Protein AF-A0A387B4F9-F1 (afdb_monomer)

pLDDT: mean 75.82, std 13.86, range [33.53, 90.94]

Sequence (94 aa):
MTTTVSALDASMDGAWTVLTQEAAYLLDLDARTGTRITHSAEAGEAEAFTIVRLDRCQIAAPMVLALELQAPVSRRIKLITTDVVSIRPMGVVE

Solvent-accessible surface area (backbone atoms only — not comparable to full-atom values): 5247 Å² total; per-residue (Å²): 132,89,66,70,49,64,61,54,56,73,88,57,78,49,44,33,37,40,32,36,90,61,31,40,35,42,36,29,55,74,79,30,32,32,34,38,36,40,70,53,92,78,68,64,54,67,48,64,35,34,50,74,42,59,77,38,34,44,62,56,85,94,26,42,40,32,33,36,30,34,37,84,88,71,71,47,76,43,79,44,71,47,52,34,75,45,36,32,65,55,73,80,83,124

Radius of gyration: 12.73 Å; Cα contacts (8 Å, |Δi|>4): 226; chains: 1; bounding box: 35×31×31 Å

Mean predicted aligned error: 7.72 Å

Foldseek 3Di:
DWDWDFWDALPDAAWKWWDFPFWIWIAHSPQQKIWTFGPDPPDTDTFIWGFPHQPIDGADPQFF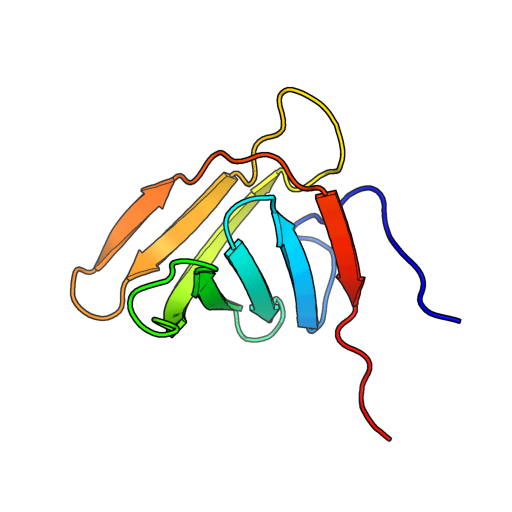RQTQTQGPPPRDTDGGGGHTPTMTGPDPPD

Nearest PDB structures (foldseek):
  7azl-assembly2_B  TM=2.680E-01  e=5.004E-01  Escherichia coli 2-427-07_S4_C3
  6deg-assembly1_B  TM=2.637E-01  e=2.141E+00  Bartonella birtlesii LL-WM9
  2qmi-assembly1_C  TM=3.674E-01  e=7.795E+00  Pyrococcus abyssi
  6deg-assembly1_A  TM=2.646E-01  e=2.957E+00  Bartonella birtlesii LL-WM9
  7rzm-assembly1_A  TM=2.525E-01  e=2.802E+00  Stenotrophomonas maltophilia K279a

Organism: NCBI:txid2419774

Structure (mmCIF, N/CA/C/O backbone):
data_AF-A0A387B4F9-F1
#
_entry.id   AF-A0A387B4F9-F1
#
loop_
_atom_site.group_PDB
_atom_site.id
_atom_site.type_symbol
_atom_site.label_atom_id
_atom_site.label_alt_id
_atom_site.label_comp_id
_atom_site.label_asym_id
_atom_site.label_entity_id
_atom_site.label_seq_id
_atom_site.pdbx_PDB_ins_code
_atom_site.Cartn_x
_atom_site.Cartn_y
_atom_site.Cartn_z
_atom_site.occupancy
_atom_site.B_iso_or_equiv
_atom_site.auth_seq_id
_atom_site.auth_comp_id
_atom_site.auth_asym_id
_atom_site.auth_atom_id
_atom_site.pdbx_PDB_model_num
ATOM 1 N N . MET A 1 1 ? 19.789 1.464 -10.946 1.00 47.12 1 MET A N 1
ATOM 2 C CA . MET A 1 1 ? 18.694 2.010 -11.781 1.00 47.12 1 MET A CA 1
ATOM 3 C C . MET A 1 1 ? 17.397 1.762 -11.033 1.00 47.12 1 MET A C 1
ATOM 5 O O . MET A 1 1 ? 17.132 0.614 -10.716 1.00 47.12 1 MET A O 1
ATOM 9 N N . THR A 1 2 ? 16.640 2.796 -10.665 1.00 54.75 2 THR A N 1
ATOM 10 C CA . THR A 1 2 ? 15.382 2.614 -9.920 1.00 54.75 2 THR A CA 1
ATOM 11 C C . THR A 1 2 ? 14.255 2.361 -10.919 1.00 54.75 2 THR A C 1
ATOM 13 O O . THR A 1 2 ? 13.759 3.296 -11.546 1.00 54.75 2 THR A O 1
ATOM 16 N N . THR A 1 3 ? 13.894 1.097 -11.131 1.00 73.00 3 THR A N 1
ATOM 17 C CA . THR A 1 3 ? 12.834 0.714 -12.075 1.00 73.00 3 THR A CA 1
ATOM 18 C C . THR A 1 3 ? 11.481 1.172 -11.532 1.00 73.00 3 THR A C 1
ATOM 20 O O . THR A 1 3 ? 11.020 0.675 -10.511 1.00 73.00 3 THR A O 1
ATOM 23 N N . THR A 1 4 ? 10.856 2.153 -12.186 1.00 77.62 4 THR A N 1
ATOM 24 C CA . THR A 1 4 ? 9.461 2.530 -11.904 1.00 77.62 4 THR A CA 1
ATOM 25 C C . THR A 1 4 ? 8.553 1.624 -12.725 1.00 77.62 4 THR A C 1
ATOM 27 O O . THR A 1 4 ? 8.791 1.460 -13.921 1.00 77.62 4 THR A O 1
ATOM 30 N N . VAL A 1 5 ? 7.532 1.039 -12.100 1.00 83.44 5 VAL A N 1
ATOM 31 C CA . VAL A 1 5 ? 6.531 0.210 -12.788 1.00 83.44 5 VAL A CA 1
ATOM 32 C C . VAL A 1 5 ? 5.241 1.000 -12.998 1.00 83.44 5 VAL A C 1
ATOM 34 O O . VAL A 1 5 ? 4.923 1.907 -12.232 1.00 83.44 5 VAL A O 1
ATOM 37 N N . SER A 1 6 ? 4.494 0.676 -14.052 1.00 82.94 6 SER A N 1
ATOM 38 C CA . SER A 1 6 ? 3.236 1.364 -14.383 1.00 82.94 6 SER A CA 1
ATOM 39 C C . SER A 1 6 ? 2.022 0.809 -13.633 1.00 82.94 6 SER A C 1
ATOM 41 O O . SER A 1 6 ? 0.988 1.476 -13.579 1.00 82.94 6 SER A O 1
ATOM 43 N N . ALA A 1 7 ? 2.139 -0.393 -13.067 1.00 84.69 7 ALA A N 1
ATOM 44 C CA . ALA A 1 7 ? 1.098 -1.077 -12.311 1.00 84.69 7 ALA A CA 1
ATOM 45 C C . ALA A 1 7 ? 1.705 -2.011 -11.257 1.00 84.69 7 ALA A C 1
ATOM 47 O O . ALA A 1 7 ? 2.816 -2.505 -11.444 1.00 84.69 7 ALA A O 1
ATOM 48 N N . LEU A 1 8 ? 0.956 -2.222 -10.178 1.00 84.12 8 LEU A N 1
ATOM 49 C CA . LEU A 1 8 ? 1.186 -3.213 -9.137 1.00 84.12 8 LEU A CA 1
ATOM 50 C C . LEU A 1 8 ? -0.087 -4.052 -9.000 1.00 84.12 8 LEU A C 1
ATOM 52 O O . LEU A 1 8 ? -1.187 -3.506 -8.863 1.00 84.12 8 LEU A O 1
ATOM 56 N N . ASP A 1 9 ? 0.060 -5.368 -9.023 1.00 82.31 9 ASP A N 1
ATOM 57 C CA . ASP A 1 9 ? -1.042 -6.310 -8.851 1.00 82.31 9 ASP A CA 1
ATOM 58 C C . ASP A 1 9 ? -0.697 -7.383 -7.811 1.00 82.31 9 ASP A C 1
ATOM 60 O O . ASP A 1 9 ? 0.432 -7.471 -7.330 1.00 82.31 9 ASP A O 1
ATOM 64 N N . ALA A 1 10 ? -1.701 -8.168 -7.415 1.00 75.00 10 ALA A N 1
ATOM 65 C CA . ALA A 1 10 ? -1.582 -9.130 -6.322 1.00 75.00 10 ALA A CA 1
ATOM 66 C C . ALA A 1 10 ? -0.674 -10.338 -6.626 1.00 75.00 10 ALA A C 1
ATOM 68 O O . ALA A 1 10 ? -0.447 -11.136 -5.722 1.00 75.00 10 ALA A O 1
ATOM 69 N N . SER A 1 11 ? -0.212 -10.504 -7.871 1.00 80.75 11 SER A N 1
ATOM 70 C CA . SER A 1 11 ? 0.767 -11.529 -8.255 1.00 80.75 11 SER A CA 1
ATOM 71 C C . SER A 1 11 ? 2.216 -11.060 -8.124 1.00 80.75 11 SER A C 1
ATOM 73 O O . SER A 1 11 ? 3.125 -11.865 -8.303 1.00 80.75 11 SER A O 1
ATOM 75 N N . MET A 1 12 ? 2.438 -9.774 -7.836 1.00 85.69 12 MET A N 1
ATOM 76 C CA . MET A 1 12 ? 3.770 -9.243 -7.572 1.00 85.69 12 MET A CA 1
ATOM 77 C C . MET A 1 12 ? 4.154 -9.485 -6.110 1.00 85.69 12 MET A C 1
ATOM 79 O O . MET A 1 12 ? 3.322 -9.360 -5.213 1.00 85.69 12 MET A O 1
ATOM 83 N N . ASP A 1 13 ? 5.431 -9.777 -5.886 1.00 85.94 13 ASP A N 1
ATOM 84 C CA . ASP A 1 13 ? 5.996 -10.054 -4.564 1.00 85.94 13 ASP A CA 1
ATOM 85 C C . ASP A 1 13 ? 6.886 -8.894 -4.086 1.00 85.94 13 ASP A C 1
ATOM 87 O O . ASP A 1 13 ? 7.277 -8.014 -4.868 1.00 85.94 13 ASP A O 1
ATOM 91 N N . GLY A 1 14 ? 7.224 -8.893 -2.798 1.00 89.00 14 GLY A N 1
ATOM 92 C CA . GLY A 1 14 ? 8.176 -7.960 -2.201 1.00 89.00 14 GLY A CA 1
ATOM 93 C C . GLY A 1 14 ? 7.591 -6.650 -1.671 1.00 89.00 14 GLY A C 1
ATOM 94 O O . GLY A 1 14 ? 6.378 -6.445 -1.560 1.00 89.00 14 GLY A O 1
ATOM 95 N N . ALA A 1 15 ? 8.505 -5.743 -1.323 1.00 90.75 15 ALA A N 1
ATOM 96 C CA . ALA A 1 15 ? 8.192 -4.437 -0.762 1.00 90.75 15 ALA A CA 1
ATOM 97 C C . ALA A 1 15 ? 8.175 -3.343 -1.842 1.00 90.75 15 ALA A C 1
ATOM 99 O O . ALA A 1 15 ? 9.084 -3.231 -2.668 1.00 90.75 15 ALA A O 1
ATOM 100 N N . TRP A 1 16 ? 7.149 -2.498 -1.813 1.00 90.62 16 TRP A N 1
ATOM 101 C CA . TRP A 1 16 ? 6.835 -1.501 -2.829 1.00 90.62 16 TRP A CA 1
ATOM 102 C C . TRP A 1 16 ? 6.494 -0.155 -2.203 1.00 90.62 16 TRP A C 1
ATOM 104 O O . TRP A 1 16 ? 5.741 -0.059 -1.239 1.00 90.62 16 TRP A O 1
ATOM 114 N N . THR A 1 17 ? 6.987 0.913 -2.816 1.00 90.88 17 THR A N 1
ATOM 115 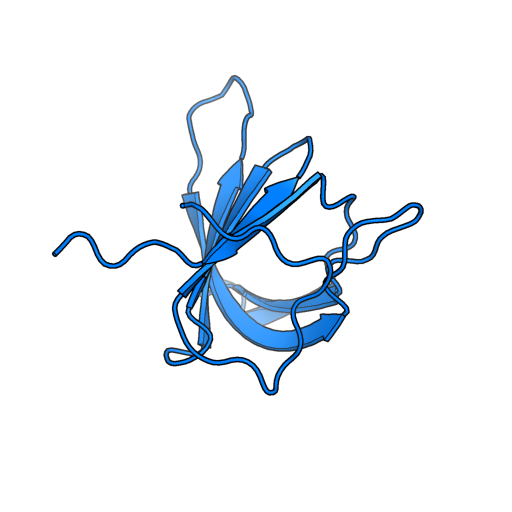C CA . THR A 1 17 ? 6.596 2.284 -2.509 1.00 90.88 17 THR A CA 1
ATOM 116 C C . THR A 1 17 ? 5.635 2.784 -3.578 1.00 90.88 17 THR A C 1
ATOM 118 O O . THR A 1 17 ? 6.005 2.926 -4.748 1.00 90.88 17 THR A O 1
ATOM 121 N N . VAL A 1 18 ? 4.418 3.116 -3.159 1.00 89.25 18 VAL A N 1
ATOM 122 C CA . VAL A 1 18 ? 3.393 3.769 -3.976 1.00 89.25 18 VAL A CA 1
ATOM 123 C C . VAL A 1 18 ? 3.264 5.216 -3.507 1.00 89.25 18 VAL A C 1
ATOM 125 O O . VAL A 1 18 ? 2.782 5.494 -2.411 1.00 89.25 18 VAL A O 1
ATOM 128 N N . LEU A 1 19 ? 3.724 6.154 -4.328 1.00 87.81 19 LEU A N 1
ATOM 129 C CA . LEU A 1 19 ? 3.638 7.584 -4.043 1.00 87.81 19 LEU A CA 1
ATOM 130 C C . LEU A 1 19 ? 2.366 8.162 -4.644 1.00 87.81 19 LEU A C 1
ATOM 132 O O . LEU A 1 19 ? 2.061 7.926 -5.813 1.00 87.81 19 LEU A O 1
ATOM 136 N N . THR A 1 20 ? 1.671 8.964 -3.852 1.00 85.69 20 THR A N 1
ATOM 137 C CA . THR A 1 20 ? 0.496 9.746 -4.249 1.00 85.69 20 THR A CA 1
ATOM 138 C C . THR A 1 20 ? 0.778 11.223 -3.988 1.00 85.69 20 THR A C 1
ATOM 140 O O . THR A 1 20 ? 1.818 11.568 -3.422 1.00 85.69 20 THR A O 1
ATOM 143 N N . GLN A 1 21 ? -0.128 12.114 -4.389 1.00 83.06 21 GLN A N 1
ATOM 144 C CA . GLN A 1 21 ? 0.036 13.544 -4.100 1.00 83.06 21 GLN A CA 1
ATOM 145 C C . GLN A 1 21 ? 0.004 13.838 -2.589 1.00 83.06 21 GLN A C 1
ATOM 147 O O . GLN A 1 21 ? 0.721 14.713 -2.106 1.00 83.06 21 GLN A O 1
ATOM 152 N N . GLU A 1 22 ? -0.790 13.075 -1.837 1.00 83.19 22 GLU A 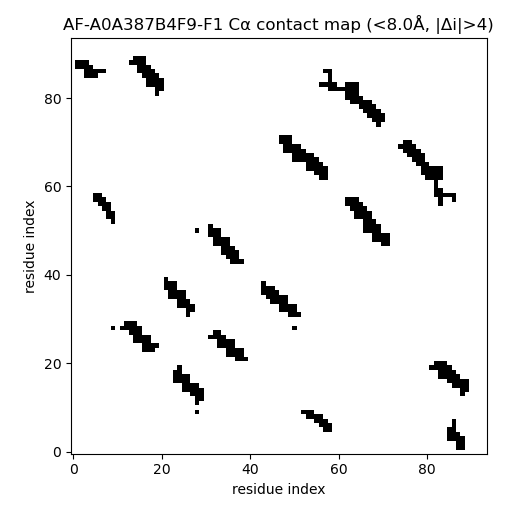N 1
ATOM 153 C CA . GLU A 1 22 ? -1.083 13.352 -0.426 1.00 83.19 22 GLU A CA 1
ATOM 154 C C . GLU A 1 22 ? -0.272 12.493 0.554 1.00 83.19 22 GLU A C 1
ATOM 156 O O . GLU A 1 22 ? -0.135 12.847 1.726 1.00 83.19 22 GLU A O 1
ATOM 161 N N . ALA A 1 23 ? 0.226 11.338 0.110 1.00 87.19 23 ALA A N 1
ATOM 162 C CA . ALA A 1 23 ? 0.879 10.362 0.976 1.00 87.19 23 ALA A CA 1
ATOM 163 C C . ALA A 1 23 ? 1.819 9.412 0.219 1.00 87.19 23 ALA A C 1
ATOM 165 O O . ALA A 1 23 ? 1.660 9.163 -0.981 1.00 87.19 23 ALA A O 1
ATOM 166 N N . ALA A 1 24 ? 2.732 8.793 0.960 1.00 88.62 24 ALA A N 1
ATOM 167 C CA . ALA A 1 24 ? 3.481 7.620 0.535 1.00 88.62 24 ALA A CA 1
ATOM 168 C C . ALA A 1 24 ? 2.891 6.360 1.182 1.00 88.62 24 ALA A C 1
ATOM 170 O O . ALA A 1 24 ? 2.685 6.318 2.392 1.00 88.62 24 ALA A O 1
ATOM 171 N N . TYR A 1 25 ? 2.639 5.324 0.388 1.00 88.50 25 TYR A N 1
ATOM 172 C CA . TYR A 1 25 ? 2.238 4.006 0.868 1.00 88.50 25 TYR A CA 1
ATOM 173 C C . TYR A 1 25 ? 3.418 3.054 0.704 1.00 88.50 25 TYR A C 1
ATOM 175 O O . TYR A 1 25 ? 3.872 2.807 -0.412 1.00 88.50 25 TYR A O 1
ATOM 183 N N . LEU A 1 26 ? 3.918 2.538 1.820 1.00 90.94 26 LEU A N 1
ATOM 184 C CA . LEU A 1 26 ? 4.903 1.464 1.860 1.00 90.94 26 LEU A CA 1
ATOM 185 C C . LEU A 1 26 ? 4.123 0.160 1.981 1.00 90.94 26 LEU A C 1
ATOM 187 O O . LEU A 1 26 ? 3.429 -0.034 2.972 1.00 90.94 26 LEU A O 1
ATOM 191 N N . LEU A 1 27 ? 4.165 -0.686 0.963 1.00 89.94 27 LEU A N 1
ATOM 192 C CA . LEU A 1 27 ? 3.416 -1.934 0.887 1.00 89.94 27 LEU A CA 1
ATOM 193 C C . LEU A 1 27 ? 4.404 -3.091 0.929 1.00 89.94 27 LEU A C 1
ATOM 195 O O . LEU A 1 27 ? 5.292 -3.155 0.092 1.00 89.94 27 LEU A O 1
ATOM 199 N N . ASP A 1 28 ? 4.231 -4.012 1.861 1.00 90.62 28 ASP A N 1
ATOM 200 C CA . ASP A 1 28 ? 4.918 -5.297 1.881 1.00 90.62 28 ASP A CA 1
ATOM 201 C C . ASP A 1 28 ? 3.901 -6.368 1.474 1.00 90.62 28 ASP A C 1
ATOM 203 O O . ASP A 1 28 ? 2.991 -6.711 2.242 1.00 90.62 28 ASP A O 1
ATOM 207 N N . LEU A 1 29 ? 3.998 -6.830 0.224 1.00 87.62 29 LEU A N 1
ATOM 208 C CA . LEU A 1 29 ? 3.056 -7.800 -0.333 1.00 87.62 29 LEU A CA 1
ATOM 209 C C . LEU A 1 29 ? 3.291 -9.209 0.226 1.00 87.62 29 LEU A C 1
ATOM 211 O O . LEU A 1 29 ? 2.313 -9.941 0.397 1.00 87.62 29 LEU A O 1
ATOM 215 N N . ASP A 1 30 ? 4.530 -9.531 0.611 1.00 88.00 30 ASP A N 1
ATOM 216 C CA . ASP A 1 30 ? 4.910 -10.817 1.205 1.00 88.00 30 ASP A CA 1
ATOM 217 C C . ASP A 1 30 ? 4.333 -10.941 2.620 1.00 88.00 30 ASP A C 1
ATOM 219 O O . ASP A 1 30 ? 3.691 -11.932 2.974 1.00 88.00 30 ASP A O 1
ATOM 223 N N . ALA A 1 31 ? 4.502 -9.892 3.429 1.00 88.38 31 ALA A N 1
ATOM 224 C CA . ALA A 1 31 ? 3.960 -9.822 4.781 1.00 88.38 31 ALA A CA 1
ATOM 225 C C . ALA A 1 31 ? 2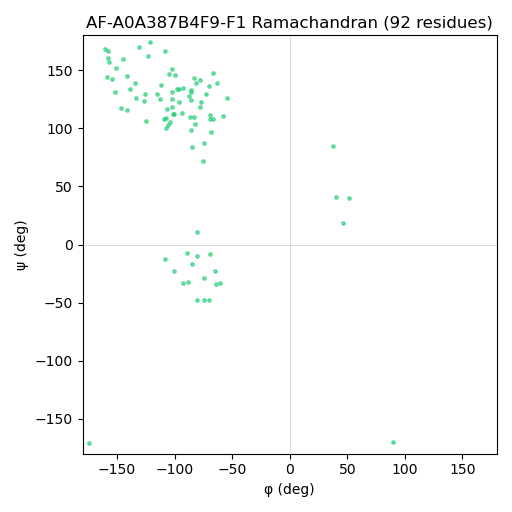.473 -9.427 4.816 1.00 88.38 31 ALA A C 1
ATOM 227 O O . ALA A 1 31 ? 1.851 -9.472 5.879 1.00 88.38 31 ALA A O 1
ATOM 228 N N . ARG A 1 32 ? 1.894 -9.009 3.680 1.00 88.56 32 ARG A N 1
ATOM 229 C CA . ARG A 1 32 ? 0.540 -8.432 3.577 1.00 88.56 32 ARG A CA 1
ATOM 230 C C . ARG A 1 32 ? 0.331 -7.282 4.563 1.00 88.56 32 ARG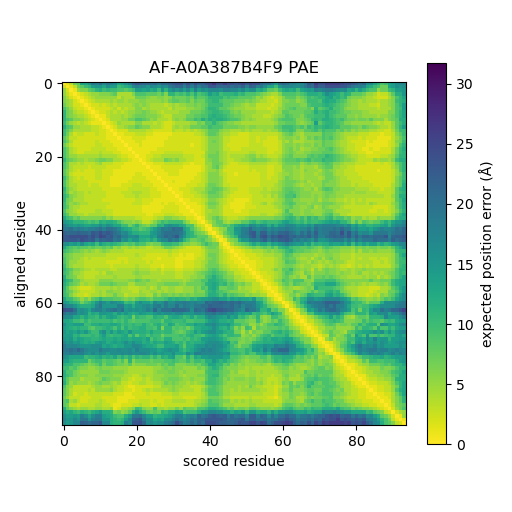 A C 1
ATOM 232 O O . ARG A 1 32 ? -0.736 -7.138 5.164 1.00 88.56 32 ARG A O 1
ATOM 239 N N . THR A 1 33 ? 1.340 -6.439 4.730 1.00 89.62 33 THR A N 1
ATOM 240 C CA . THR A 1 33 ? 1.276 -5.258 5.599 1.00 89.62 33 THR A CA 1
ATOM 241 C C . THR A 1 33 ? 1.585 -4.002 4.808 1.00 89.62 33 THR A C 1
ATOM 243 O O . THR A 1 33 ? 2.128 -4.051 3.710 1.00 89.62 33 THR A O 1
ATOM 246 N N . GLY A 1 34 ? 1.213 -2.849 5.340 1.00 89.69 34 GLY A N 1
ATOM 247 C CA . GLY A 1 34 ? 1.669 -1.597 4.779 1.00 89.69 34 GLY A CA 1
ATOM 248 C C . GLY A 1 34 ? 1.558 -0.447 5.754 1.00 89.69 34 GLY A C 1
ATOM 249 O O . GLY A 1 34 ? 0.941 -0.552 6.812 1.00 89.69 34 GLY A O 1
ATOM 250 N N . THR A 1 35 ? 2.183 0.656 5.377 1.00 89.44 35 THR A N 1
ATOM 251 C CA . THR A 1 35 ? 2.238 1.880 6.163 1.00 89.44 35 THR A CA 1
ATOM 252 C C . THR A 1 35 ? 1.929 3.052 5.256 1.00 89.44 35 THR A C 1
ATOM 254 O O . THR A 1 35 ? 2.573 3.235 4.223 1.00 89.44 35 THR A O 1
ATOM 257 N N . ARG A 1 36 ? 0.950 3.867 5.640 1.00 88.25 36 ARG A N 1
ATOM 258 C CA . ARG A 1 36 ? 0.643 5.133 4.977 1.00 88.25 36 ARG A CA 1
ATOM 259 C C . ARG A 1 36 ? 1.340 6.251 5.728 1.00 88.25 36 ARG A C 1
ATOM 261 O O . ARG A 1 36 ? 1.079 6.438 6.906 1.00 88.25 36 ARG A O 1
ATOM 268 N N . ILE A 1 37 ? 2.171 7.016 5.038 1.00 88.31 37 ILE A N 1
ATOM 269 C CA . ILE A 1 37 ? 2.849 8.198 5.564 1.00 88.31 37 ILE A CA 1
ATOM 270 C C . ILE A 1 37 ? 2.220 9.413 4.893 1.00 88.31 37 ILE A C 1
ATOM 272 O O . ILE A 1 37 ? 2.404 9.631 3.695 1.00 88.31 37 ILE A O 1
ATOM 276 N N . THR A 1 38 ? 1.437 10.181 5.645 1.00 85.19 38 THR A N 1
ATOM 277 C CA . THR A 1 38 ? 0.732 11.353 5.107 1.00 85.19 38 THR A CA 1
ATOM 278 C C . THR A 1 38 ? 1.673 12.559 5.040 1.00 85.19 38 THR A C 1
ATOM 280 O O . THR A 1 38 ? 2.441 12.795 5.967 1.00 85.19 38 THR A O 1
ATOM 283 N N . HIS A 1 39 ? 1.609 13.353 3.968 1.00 73.31 39 HIS A N 1
ATOM 284 C CA . HIS A 1 39 ? 2.454 14.544 3.781 1.00 73.31 39 HIS A CA 1
ATOM 285 C C . HIS A 1 39 ? 1.959 15.797 4.541 1.00 73.31 39 HIS A C 1
ATOM 287 O O . HIS A 1 39 ? 2.438 16.898 4.275 1.00 73.31 39 HIS A O 1
ATOM 293 N N . SER A 1 40 ? 0.981 15.675 5.448 1.00 62.44 40 SER A N 1
ATOM 294 C CA . SER A 1 40 ? 0.372 16.836 6.116 1.00 62.44 40 SER A CA 1
ATOM 295 C C . SER A 1 40 ? 1.353 17.568 7.043 1.00 62.44 40 SER A C 1
ATOM 297 O O . SER A 1 40 ? 2.229 16.956 7.655 1.00 62.44 40 SER A O 1
ATOM 299 N N . ALA A 1 41 ? 1.180 18.890 7.157 1.00 51.38 41 ALA A N 1
ATOM 300 C CA . ALA A 1 41 ? 2.011 19.791 7.963 1.00 51.38 41 ALA A CA 1
ATOM 301 C C . ALA A 1 41 ? 1.918 19.517 9.477 1.00 51.38 41 ALA A C 1
ATOM 303 O O . ALA A 1 41 ? 2.840 19.839 10.226 1.00 51.38 41 ALA A O 1
ATOM 304 N N . GLU A 1 42 ? 0.831 18.885 9.923 1.00 52.88 42 GLU A N 1
ATOM 305 C CA . GLU A 1 42 ? 0.693 18.342 11.272 1.00 52.88 42 GLU A CA 1
ATOM 306 C C . GLU A 1 42 ? 1.320 16.941 11.300 1.00 52.88 42 GLU A C 1
ATOM 308 O O . GLU A 1 42 ? 0.668 15.933 11.063 1.00 52.88 42 GLU A O 1
ATOM 313 N N . ALA A 1 43 ? 2.641 16.928 11.484 1.00 48.03 43 ALA A N 1
ATOM 314 C CA . ALA A 1 43 ? 3.466 15.801 11.915 1.00 48.03 43 ALA A CA 1
ATOM 315 C C . ALA A 1 43 ? 3.087 14.402 11.382 1.00 48.03 43 ALA A C 1
ATOM 317 O O . ALA A 1 43 ? 2.482 13.619 12.097 1.00 48.03 43 ALA A O 1
ATOM 318 N N . GLY A 1 44 ? 3.566 14.048 10.183 1.00 54.25 44 GLY A N 1
ATOM 319 C CA . GLY A 1 44 ? 4.119 12.717 9.865 1.00 54.25 44 GLY A CA 1
ATOM 320 C C . GLY A 1 44 ? 3.422 11.475 10.439 1.00 54.25 44 GLY A C 1
ATOM 321 O O . GLY A 1 44 ? 4.113 10.553 10.874 1.00 54.25 44 GLY A O 1
ATOM 322 N N . GLU A 1 45 ? 2.089 11.431 10.458 1.00 69.56 45 GLU A N 1
ATOM 323 C CA . GLU A 1 45 ? 1.366 10.267 10.959 1.00 69.56 45 GLU A CA 1
ATOM 324 C C . GLU A 1 45 ? 1.568 9.098 9.991 1.00 69.56 45 GLU A C 1
ATOM 326 O O . GLU A 1 45 ? 1.070 9.086 8.857 1.00 69.56 45 GLU A O 1
ATOM 331 N N . ALA A 1 46 ? 2.365 8.134 10.451 1.00 81.88 46 ALA A N 1
ATOM 332 C CA . ALA A 1 46 ? 2.532 6.836 9.832 1.00 81.88 46 ALA A CA 1
ATOM 333 C C . ALA A 1 46 ? 1.438 5.904 10.366 1.00 81.88 46 ALA A C 1
ATOM 335 O O . ALA A 1 46 ? 1.459 5.505 11.531 1.00 81.88 46 ALA A O 1
ATOM 336 N N . GLU A 1 47 ? 0.479 5.553 9.517 1.00 84.69 47 GLU A N 1
ATOM 337 C CA . GLU A 1 47 ? -0.599 4.631 9.859 1.00 84.69 47 GLU A CA 1
ATOM 338 C C . GLU A 1 47 ? -0.285 3.246 9.293 1.00 84.69 47 GLU A C 1
ATOM 340 O O . GLU A 1 47 ? -0.272 3.048 8.076 1.00 84.69 47 GLU A O 1
ATOM 345 N N . ALA A 1 48 ? -0.025 2.285 10.180 1.00 86.50 48 ALA A N 1
ATOM 346 C CA . ALA A 1 48 ? 0.153 0.888 9.805 1.00 86.50 48 ALA A CA 1
ATOM 347 C C . ALA A 1 48 ? -1.202 0.209 9.550 1.00 86.50 48 ALA A C 1
ATOM 349 O O . ALA A 1 48 ? -2.175 0.412 10.283 1.00 86.50 48 ALA A O 1
ATOM 350 N N . PHE A 1 49 ? -1.250 -0.648 8.539 1.00 85.62 49 PHE A N 1
ATOM 351 C CA . PHE A 1 49 ? -2.430 -1.399 8.137 1.00 85.62 49 PHE A CA 1
ATOM 352 C C . PHE A 1 49 ? -2.062 -2.796 7.627 1.00 85.62 49 PHE A C 1
ATOM 354 O O . PHE A 1 49 ? -0.937 -3.062 7.206 1.00 85.62 49 PHE A O 1
ATOM 361 N N . THR A 1 50 ? -3.038 -3.700 7.629 1.00 87.00 50 THR A N 1
ATOM 362 C CA . THR A 1 50 ? -2.923 -5.009 6.972 1.00 87.00 50 THR A CA 1
ATOM 363 C C . THR A 1 50 ? -3.583 -4.953 5.599 1.00 87.00 50 THR A C 1
ATOM 365 O O . THR A 1 50 ? -4.701 -4.452 5.474 1.00 87.00 50 THR A O 1
ATOM 368 N N . ILE A 1 51 ? -2.909 -5.482 4.579 1.00 86.12 51 ILE A N 1
ATOM 369 C CA . ILE A 1 51 ? -3.414 -5.591 3.210 1.00 86.12 51 ILE A CA 1
ATOM 370 C C . ILE A 1 51 ? -4.302 -6.835 3.118 1.00 86.12 51 ILE A C 1
ATOM 372 O O . ILE A 1 51 ? -3.823 -7.969 3.045 1.00 86.12 51 ILE A O 1
ATOM 376 N N . VAL A 1 52 ? -5.616 -6.627 3.096 1.00 82.94 52 VAL A N 1
ATOM 377 C CA . VAL A 1 52 ? -6.593 -7.702 2.883 1.00 82.94 52 VAL A CA 1
ATOM 378 C C . VAL A 1 52 ? -6.592 -8.100 1.413 1.00 82.94 52 VAL A C 1
ATOM 380 O O . VAL A 1 52 ? -6.478 -9.287 1.100 1.00 82.94 52 VAL A O 1
ATOM 383 N N . ARG A 1 53 ? -6.653 -7.113 0.511 1.00 79.56 53 ARG A N 1
ATOM 384 C CA . ARG A 1 53 ? -6.631 -7.314 -0.942 1.00 79.56 53 ARG A CA 1
ATOM 385 C C . ARG A 1 53 ? -6.091 -6.079 -1.664 1.00 79.56 53 ARG A C 1
ATOM 387 O O . ARG A 1 53 ? -6.382 -4.954 -1.268 1.00 79.56 53 ARG A O 1
ATOM 394 N N . LEU A 1 54 ? -5.323 -6.313 -2.726 1.00 79.56 54 LEU A N 1
ATOM 395 C CA . LEU A 1 54 ? -4.903 -5.308 -3.702 1.00 79.56 54 LEU A CA 1
ATOM 396 C C . LEU A 1 54 ? -5.687 -5.575 -4.991 1.00 79.56 54 LEU A C 1
ATOM 398 O O . LEU A 1 54 ? -5.354 -6.498 -5.728 1.00 79.56 54 LEU A O 1
ATOM 402 N N . ASP A 1 55 ? -6.753 -4.814 -5.235 1.00 75.94 55 ASP A N 1
ATOM 403 C CA . ASP A 1 55 ? -7.574 -4.981 -6.442 1.00 75.94 55 ASP A CA 1
ATOM 404 C C . ASP A 1 55 ? -6.934 -4.292 -7.649 1.00 75.94 55 ASP A C 1
ATOM 406 O O . ASP A 1 55 ? -6.846 -4.857 -8.738 1.00 75.94 55 ASP A O 1
ATOM 410 N N . ARG A 1 56 ? -6.502 -3.039 -7.467 1.00 73.00 56 ARG A N 1
ATOM 411 C CA . ARG A 1 56 ? -5.932 -2.222 -8.540 1.00 73.00 56 ARG A CA 1
ATOM 412 C C . ARG A 1 56 ? -4.938 -1.218 -7.969 1.00 73.00 56 ARG A C 1
ATOM 414 O O . ARG A 1 56 ? -5.262 -0.509 -7.021 1.00 73.00 56 ARG A O 1
ATOM 421 N N . CYS A 1 57 ? -3.749 -1.139 -8.560 1.00 82.75 57 CYS A N 1
ATOM 422 C CA . CYS A 1 57 ? -2.773 -0.079 -8.321 1.00 82.75 57 CYS A CA 1
ATOM 423 C C . CYS A 1 57 ? -2.012 0.180 -9.626 1.00 82.75 57 CYS A C 1
ATOM 425 O O . CYS A 1 57 ? -1.401 -0.722 -10.182 1.00 82.75 57 CYS A O 1
ATOM 427 N N . GLN A 1 58 ? -2.113 1.383 -10.185 1.00 84.69 58 GLN A N 1
ATOM 428 C CA . GLN A 1 58 ? -1.515 1.717 -11.483 1.00 84.69 58 GLN A CA 1
ATOM 429 C C . GLN A 1 58 ? -1.316 3.245 -11.604 1.00 84.69 58 GLN A C 1
ATOM 431 O O . GLN A 1 58 ? -1.818 3.981 -10.761 1.00 84.69 58 GLN A O 1
ATOM 436 N N . ILE A 1 59 ? -0.551 3.736 -12.589 1.00 81.81 59 ILE A N 1
ATOM 437 C CA . ILE A 1 59 ? -0.261 5.180 -12.808 1.00 81.81 59 ILE A CA 1
ATOM 438 C C . ILE A 1 59 ? -1.075 5.739 -13.998 1.00 81.81 59 ILE A C 1
ATOM 440 O O . ILE A 1 59 ? -0.809 5.380 -15.141 1.00 81.81 59 ILE A O 1
ATOM 444 N N . ALA A 1 60 ? -2.134 6.524 -13.747 1.00 67.06 60 ALA A N 1
ATOM 445 C CA . ALA A 1 60 ? -3.066 7.131 -14.723 1.00 67.06 60 ALA A CA 1
ATOM 446 C C . ALA A 1 60 ? -4.069 8.072 -14.016 1.00 67.06 60 ALA A C 1
ATOM 448 O O . ALA A 1 60 ? -3.946 8.332 -12.823 1.00 67.06 60 ALA A O 1
ATOM 449 N N . ALA A 1 61 ? -5.085 8.542 -14.744 1.00 54.81 61 ALA A N 1
ATOM 450 C CA . ALA A 1 61 ? -6.180 9.353 -14.219 1.00 54.81 61 ALA A CA 1
ATOM 451 C C . ALA A 1 61 ? -7.534 8.918 -14.834 1.00 54.81 61 ALA A C 1
ATOM 453 O O . ALA A 1 61 ? -7.600 8.774 -16.058 1.00 54.81 61 ALA A O 1
ATOM 454 N N . PRO A 1 62 ? -8.616 8.734 -14.046 1.00 53.25 62 PRO A N 1
ATOM 455 C CA . PRO A 1 62 ? -8.635 8.631 -12.585 1.00 53.25 62 PRO A CA 1
ATOM 456 C C . PRO A 1 62 ? -8.056 7.282 -12.132 1.00 53.25 62 PRO A C 1
ATOM 458 O O . PRO A 1 62 ? -8.448 6.224 -12.639 1.00 53.25 62 PRO A O 1
ATOM 461 N N . MET A 1 63 ? -7.109 7.311 -11.194 1.00 55.66 63 MET A N 1
ATOM 462 C CA . MET A 1 63 ? -6.501 6.101 -10.643 1.00 55.66 63 MET A CA 1
ATOM 463 C C . MET A 1 63 ? -7.097 5.718 -9.305 1.00 55.66 63 MET A C 1
ATOM 465 O O . MET A 1 63 ? -7.491 6.542 -8.489 1.00 55.66 63 MET A O 1
ATOM 469 N N . VAL A 1 64 ? -7.161 4.412 -9.090 1.00 56.84 64 VAL A N 1
ATOM 470 C CA . VAL A 1 64 ? -7.743 3.811 -7.903 1.00 56.84 64 VAL A CA 1
ATOM 471 C C . VAL A 1 64 ? -6.671 2.917 -7.306 1.00 56.84 64 VAL A C 1
ATOM 473 O O . VAL A 1 64 ? -6.392 1.864 -7.869 1.00 56.84 64 VAL A O 1
ATOM 476 N N . LEU A 1 65 ? -6.068 3.343 -6.194 1.00 60.44 65 LEU A N 1
ATOM 477 C CA . LEU A 1 65 ? -5.381 2.450 -5.260 1.00 60.44 65 LEU A CA 1
ATOM 478 C C . LEU A 1 65 ? -6.437 1.693 -4.445 1.00 60.44 65 LEU A C 1
ATOM 480 O O . LEU A 1 65 ? -6.634 1.994 -3.273 1.00 60.44 65 LEU A O 1
ATOM 484 N N . ALA A 1 66 ? -7.141 0.746 -5.067 1.00 60.09 66 ALA A N 1
ATOM 485 C CA . ALA A 1 66 ? -8.140 -0.065 -4.377 1.00 60.09 66 ALA A CA 1
ATOM 486 C C . ALA A 1 66 ? -7.436 -1.094 -3.494 1.00 60.09 66 ALA A C 1
ATOM 488 O O . ALA A 1 66 ? -7.140 -2.217 -3.906 1.00 60.09 66 ALA A O 1
ATOM 489 N N . LEU A 1 67 ? -7.144 -0.662 -2.278 1.00 62.88 67 LEU A N 1
ATOM 490 C CA . LEU A 1 67 ? -6.687 -1.513 -1.201 1.00 62.88 67 LEU A CA 1
ATOM 491 C C . LEU A 1 67 ? -7.861 -1.759 -0.266 1.00 62.88 67 LEU A C 1
ATOM 493 O O . LEU A 1 67 ? -8.450 -0.803 0.231 1.00 62.88 67 LEU A O 1
ATOM 497 N N . GLU A 1 68 ? -8.171 -3.022 -0.003 1.00 62.12 68 GLU A N 1
ATOM 498 C CA . GLU A 1 68 ? -8.941 -3.392 1.176 1.00 62.12 68 GLU A CA 1
ATOM 499 C C . GLU A 1 68 ? -7.963 -3.490 2.338 1.00 62.12 68 GLU A C 1
ATOM 501 O O . GLU A 1 68 ? -7.108 -4.377 2.378 1.00 62.12 68 GLU A O 1
ATOM 50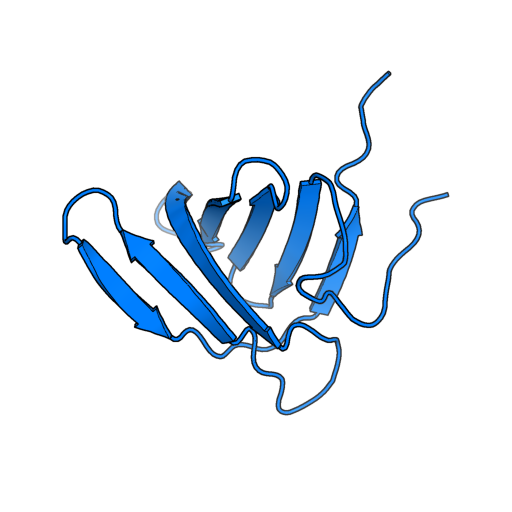6 N N . LEU A 1 69 ? -8.052 -2.538 3.260 1.00 67.62 69 LEU A N 1
ATOM 507 C CA . LEU A 1 69 ? -7.141 -2.450 4.395 1.00 67.62 69 LEU A CA 1
ATOM 508 C C . LEU A 1 69 ? -7.865 -2.751 5.692 1.00 67.62 69 LEU A C 1
ATOM 510 O O . LEU A 1 69 ? -8.951 -2.223 5.917 1.00 67.62 69 LEU A O 1
ATOM 514 N N . GLN A 1 70 ? -7.237 -3.533 6.568 1.00 68.31 70 GLN A N 1
ATOM 515 C CA . GLN A 1 70 ? -7.695 -3.714 7.939 1.00 68.31 70 GLN A CA 1
ATOM 516 C C . GLN A 1 70 ? -6.847 -2.849 8.876 1.00 68.31 70 GLN A C 1
ATOM 518 O O . GLN A 1 70 ? -5.660 -3.109 9.076 1.00 68.31 70 GLN A O 1
ATOM 523 N N . ALA A 1 71 ? -7.469 -1.830 9.474 1.00 64.88 71 ALA A N 1
ATOM 524 C CA . ALA A 1 71 ? -6.826 -1.033 10.515 1.00 64.88 71 ALA A CA 1
ATO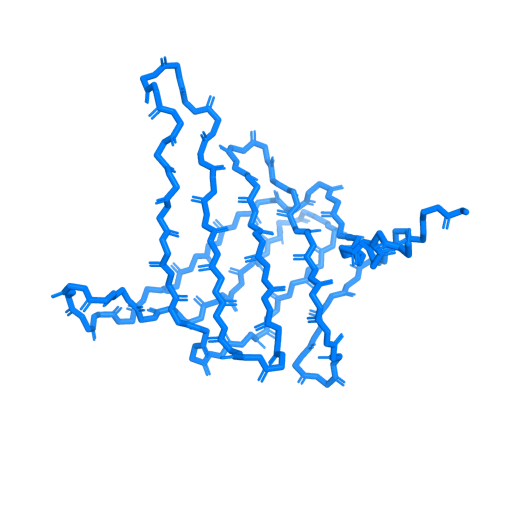M 525 C C . ALA A 1 71 ? -6.674 -1.864 11.808 1.00 64.88 71 ALA A C 1
ATOM 527 O O . ALA A 1 71 ? -7.651 -2.508 12.223 1.00 64.88 71 ALA A O 1
ATOM 528 N N . PRO A 1 72 ? -5.512 -1.818 12.490 1.00 58.59 72 PRO A N 1
ATOM 529 C CA . PRO A 1 72 ? -5.230 -2.666 13.651 1.00 58.59 72 PRO A CA 1
ATOM 530 C C . PRO A 1 72 ? -6.211 -2.437 14.808 1.00 58.59 72 PRO A C 1
ATOM 532 O O . PRO A 1 72 ? -6.584 -3.381 15.500 1.00 58.59 72 PRO A O 1
ATOM 535 N N . VAL A 1 73 ? -6.689 -1.201 14.979 1.00 59.66 73 VAL A N 1
ATOM 536 C CA . VAL A 1 73 ? -7.554 -0.818 16.107 1.00 59.66 73 VAL A CA 1
ATOM 537 C C . VAL A 1 73 ? -9.041 -1.044 15.815 1.00 59.66 73 VAL A C 1
ATOM 539 O O . VAL A 1 73 ? -9.807 -1.369 16.715 1.00 59.66 73 VAL A O 1
ATOM 542 N N . SER A 1 74 ? -9.473 -0.894 14.558 1.00 60.78 74 SER A N 1
ATOM 543 C CA . SER A 1 74 ? -10.906 -0.854 14.218 1.00 60.78 74 SER A CA 1
ATOM 544 C C . SER A 1 74 ? -11.431 -2.092 13.487 1.00 60.78 74 SER A C 1
ATOM 546 O O . SER A 1 74 ? -12.645 -2.212 13.348 1.00 60.78 74 SER A O 1
ATOM 548 N N . ARG A 1 75 ? -10.565 -2.995 12.989 1.00 60.97 75 ARG A N 1
ATOM 549 C CA . ARG A 1 75 ? -10.928 -4.148 12.124 1.00 60.97 75 ARG A CA 1
ATOM 550 C C . ARG A 1 75 ? -11.882 -3.809 10.959 1.00 60.97 75 ARG A C 1
ATOM 552 O O . ARG A 1 75 ? -12.523 -4.691 10.399 1.00 60.97 75 ARG A O 1
ATOM 559 N N . ARG A 1 76 ? -12.000 -2.530 10.593 1.00 65.19 76 ARG A N 1
ATOM 560 C CA . ARG A 1 76 ? -12.850 -2.062 9.498 1.00 65.19 76 ARG A CA 1
ATOM 561 C C . ARG A 1 76 ? -12.067 -2.162 8.203 1.00 65.19 76 ARG A C 1
ATOM 563 O O . ARG A 1 76 ? -10.925 -1.709 8.162 1.00 65.19 76 ARG A O 1
ATOM 570 N N . ILE A 1 77 ? -12.709 -2.722 7.182 1.00 66.12 77 ILE A N 1
ATOM 571 C CA . ILE A 1 77 ? -12.201 -2.720 5.815 1.00 66.12 77 ILE A CA 1
ATOM 572 C C . ILE A 1 77 ? -12.457 -1.332 5.232 1.00 66.12 77 ILE A C 1
ATOM 574 O O . ILE A 1 77 ? -13.598 -0.864 5.216 1.00 66.12 77 ILE A O 1
ATOM 578 N N . LYS A 1 78 ? -11.398 -0.660 4.786 1.00 67.75 78 LYS A N 1
ATOM 579 C CA . LYS A 1 78 ? -11.491 0.627 4.090 1.00 67.75 78 LYS A CA 1
ATOM 580 C C . LYS A 1 78 ? -10.999 0.454 2.664 1.00 67.75 78 LYS A C 1
ATOM 582 O O . LYS A 1 78 ? -9.902 -0.060 2.486 1.00 67.75 78 LYS A O 1
ATOM 587 N N . LEU A 1 79 ? -11.795 0.916 1.700 1.00 72.44 79 LEU A N 1
ATOM 588 C CA . LEU A 1 79 ? -11.368 1.114 0.319 1.00 72.44 79 LEU A CA 1
ATOM 589 C C . LEU A 1 79 ? -10.761 2.512 0.193 1.00 72.44 79 LEU A C 1
ATOM 591 O O . LEU A 1 79 ? -11.387 3.500 0.586 1.00 72.44 79 LEU A O 1
ATOM 595 N N . ILE A 1 80 ? -9.551 2.594 -0.347 1.00 73.06 80 ILE A N 1
ATOM 596 C CA . ILE A 1 80 ? -8.905 3.864 -0.685 1.00 73.06 80 ILE A CA 1
ATOM 597 C C . ILE A 1 80 ? -8.971 4.044 -2.206 1.00 73.06 80 ILE A C 1
ATOM 599 O O . ILE A 1 80 ? -8.978 3.082 -2.963 1.00 73.06 80 ILE A O 1
ATOM 603 N N . THR A 1 81 ? -9.099 5.280 -2.672 1.00 75.06 81 THR A N 1
ATOM 604 C CA . THR A 1 81 ? -9.025 5.635 -4.094 1.00 75.06 81 THR A CA 1
ATOM 605 C C . THR A 1 81 ? -8.280 6.958 -4.170 1.00 75.06 81 THR A C 1
ATOM 607 O O . THR A 1 81 ? -8.738 7.943 -3.595 1.00 75.06 81 THR A O 1
ATOM 610 N N . THR A 1 82 ? -7.108 6.978 -4.795 1.00 76.31 82 THR A N 1
ATOM 611 C CA . THR A 1 82 ? -6.246 8.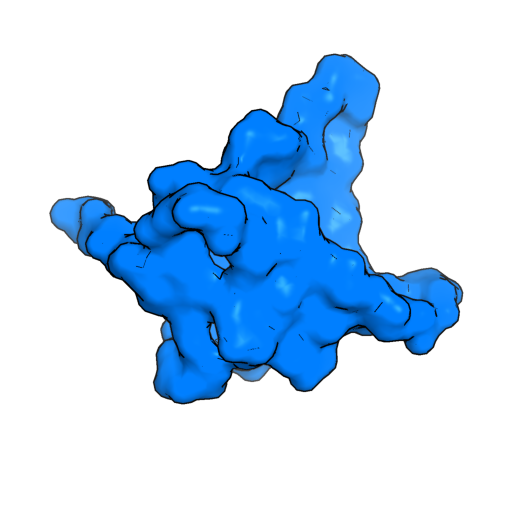164 -4.866 1.00 76.31 82 THR A CA 1
ATOM 612 C C . THR A 1 82 ? -5.320 8.054 -6.072 1.00 76.31 82 THR A C 1
ATOM 614 O O . THR A 1 82 ? -5.052 6.947 -6.556 1.00 76.31 82 THR A O 1
ATOM 617 N N . ASP A 1 83 ? -4.833 9.199 -6.542 1.00 82.12 83 ASP A N 1
ATOM 618 C CA . ASP A 1 83 ? -3.978 9.290 -7.716 1.00 82.12 83 ASP A CA 1
ATOM 619 C C . ASP A 1 83 ? -2.540 8.882 -7.384 1.00 82.12 83 ASP A C 1
ATOM 621 O O . ASP A 1 83 ? -1.843 9.507 -6.576 1.00 82.12 83 ASP A O 1
ATOM 625 N N . VAL A 1 84 ? -2.086 7.819 -8.046 1.00 83.31 84 VAL A N 1
ATOM 626 C CA . VAL A 1 84 ? -0.720 7.310 -7.928 1.00 83.31 84 VAL A CA 1
ATOM 627 C C . VAL A 1 84 ? 0.185 8.063 -8.896 1.00 83.31 84 VAL A C 1
ATOM 629 O O . VAL A 1 84 ? -0.037 8.085 -10.104 1.00 83.31 84 VAL A O 1
ATOM 632 N N . VAL A 1 85 ? 1.247 8.643 -8.350 1.00 86.81 85 VAL A N 1
ATOM 633 C CA . VAL A 1 85 ? 2.272 9.396 -9.077 1.00 86.81 85 VAL A CA 1
ATOM 634 C C . VAL A 1 85 ? 3.441 8.490 -9.466 1.00 86.81 85 VAL A C 1
ATOM 636 O O . VAL A 1 85 ? 4.067 8.686 -10.505 1.00 86.81 85 VAL A O 1
ATOM 639 N N . SER A 1 86 ? 3.767 7.496 -8.636 1.00 87.56 86 SER A N 1
ATOM 640 C CA . SER A 1 86 ? 4.901 6.602 -8.877 1.00 87.56 86 SER A CA 1
ATOM 641 C C . SER A 1 86 ? 4.751 5.290 -8.115 1.00 87.56 86 SER A C 1
ATOM 643 O O . SER A 1 86 ? 4.339 5.296 -6.960 1.00 87.56 86 SER A O 1
ATOM 645 N N . ILE A 1 87 ? 5.192 4.190 -8.726 1.00 89.81 87 ILE A N 1
ATOM 646 C CA . ILE A 1 87 ? 5.285 2.865 -8.100 1.00 89.81 87 ILE A CA 1
ATOM 647 C C . ILE A 1 87 ? 6.709 2.354 -8.288 1.00 89.81 87 ILE A C 1
ATOM 649 O O . ILE A 1 87 ? 7.206 2.303 -9.416 1.00 89.81 87 ILE A O 1
ATOM 653 N N . ARG A 1 88 ? 7.397 2.017 -7.197 1.00 89.69 88 ARG A N 1
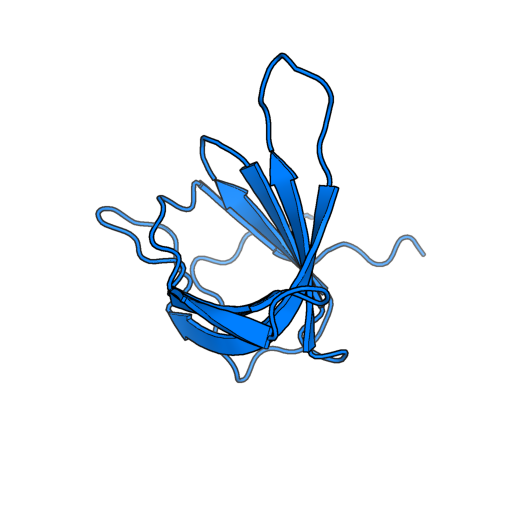ATOM 654 C CA . ARG A 1 88 ? 8.792 1.550 -7.237 1.00 89.69 88 ARG A CA 1
ATOM 655 C C . ARG A 1 88 ? 9.001 0.432 -6.222 1.00 89.69 88 ARG A C 1
ATOM 657 O O . ARG A 1 88 ? 8.412 0.520 -5.149 1.00 89.69 88 ARG A O 1
ATOM 664 N N . PRO A 1 89 ? 9.848 -0.566 -6.503 1.00 88.94 89 PRO A N 1
ATOM 665 C CA . PRO A 1 89 ? 10.271 -1.498 -5.470 1.00 88.94 89 PRO A CA 1
ATOM 666 C C . PRO A 1 89 ? 11.045 -0.728 -4.391 1.00 88.94 89 PRO A C 1
ATOM 668 O O . PRO A 1 89 ? 11.844 0.164 -4.703 1.00 88.94 89 PRO A O 1
ATOM 671 N N . MET A 1 90 ? 10.803 -1.057 -3.124 1.00 86.00 90 MET A N 1
ATOM 672 C CA . MET A 1 90 ? 11.673 -0.639 -2.031 1.00 86.00 90 MET A CA 1
ATOM 673 C C . MET A 1 90 ? 12.990 -1.376 -2.247 1.00 86.00 90 MET A C 1
ATOM 675 O O . MET A 1 90 ? 13.048 -2.596 -2.130 1.00 86.00 90 MET A O 1
ATOM 679 N N . GLY A 1 91 ? 14.027 -0.650 -2.667 1.00 66.75 91 GLY A N 1
ATOM 680 C CA . GLY A 1 91 ? 15.340 -1.253 -2.853 1.00 66.75 91 GLY A CA 1
ATOM 681 C C . GLY A 1 91 ? 15.753 -1.947 -1.561 1.00 66.75 91 GLY A C 1
ATOM 682 O O . GLY A 1 91 ? 15.732 -1.317 -0.503 1.00 66.75 91 GLY A O 1
ATOM 683 N N . VAL A 1 92 ? 16.111 -3.229 -1.650 1.00 48.41 92 VAL A N 1
ATOM 684 C CA . VAL A 1 92 ? 16.908 -3.873 -0.608 1.00 48.41 92 VAL A CA 1
ATOM 685 C C . VAL A 1 92 ? 18.173 -3.030 -0.533 1.00 48.41 92 VAL A C 1
ATOM 687 O O . VAL A 1 92 ? 18.918 -2.940 -1.509 1.00 48.41 92 VAL A O 1
ATOM 690 N N . VAL A 1 93 ? 18.345 -2.293 0.559 1.00 44.31 93 VAL A N 1
ATOM 691 C CA . VAL A 1 93 ? 19.642 -1.697 0.855 1.00 44.31 93 VAL A CA 1
ATOM 692 C C . VAL A 1 93 ? 20.523 -2.898 1.182 1.00 44.31 93 VAL A C 1
ATOM 694 O O . VAL A 1 93 ? 20.394 -3.457 2.269 1.00 44.31 93 VAL A O 1
ATOM 697 N N . GLU A 1 94 ? 21.275 -3.379 0.189 1.00 33.53 94 GLU A N 1
ATOM 698 C CA . GLU A 1 94 ? 22.380 -4.321 0.410 1.00 33.53 94 GLU A CA 1
ATOM 699 C C . GLU A 1 94 ? 23.412 -3.719 1.372 1.00 33.53 94 GLU A C 1
ATOM 701 O O . GLU A 1 94 ? 23.689 -2.497 1.265 1.00 33.53 94 GLU A O 1
#

Secondary structure (DSSP, 8-state):
----BSEE-TT--SEEEEEESSEEEEEETTTTEEEEEE--TTT--EEEEEEEEEEEEESSSS---EEEEE-TTT--EEE----EEEEEE-----